Protein AF-A0AAN8F7R8-F1 (afdb_monomer)

Radius of gyration: 19.28 Å; Cα contacts (8 Å, |Δi|>4): 25; chains: 1; bounding box: 50×32×46 Å

pLDDT: mean 85.11, std 11.28, range [40.34, 96.38]

Foldseek 3Di:
DVVVVVVVVVVVVVVVVVVPDDPVCVVVVVVVCVVPPLVVVLVVLVVVLVVCVVVVHDPVVNVVSVVSNVVSVVVVVVVVVCCVVVVDDDDPVCVPVD

Organism: Trichostrongylus colubriformis (NCBI:txid6319)

InterPro domains:
  IPR036938 Phosphatidic acid phosphatase type 2/haloperoxidase superfamily [SSF48317] (21-95)

Mean predicted aligned error: 7.56 Å

Secondary structure (DSSP, 8-state):
-HHHHHHHHHHHHHHHHHT---GGGHHHHHHHHHHT-HHHHHHHHHHHHHHHHHTT--HHHHHHHHHHHHHHHHHHHHHHHHHHHH-PPPPTT-TT--

Sequence (98 aa):
MDGIKRCLSNLDKSVSQRLVVPPSQRNLLFWIEYIMNGYLWVIGSSLALVCSVSRRWDREIQHQLVILNIGLLLDLILSCSLKLIIQRPRPKYNINDQ

Nearest PDB structures (foldseek):
  8cwy-assembly1_B  TM=6.811E-01  e=5.157E+00  synthetic construct
  8cwy-assembly1_F  TM=6.804E-01  e=6.342E+00  synthetic construct

Structure (mmCIF, N/CA/C/O backbone):
data_AF-A0AAN8F7R8-F1
#
_entry.id   AF-A0AAN8F7R8-F1
#
loop_
_atom_site.group_PDB
_atom_site.id
_atom_site.type_symbol
_atom_site.label_atom_id
_atom_site.label_alt_id
_atom_site.label_comp_id
_atom_site.label_asym_id
_atom_site.label_entity_id
_atom_site.label_seq_id
_atom_site.pdbx_PDB_ins_code
_atom_site.Cartn_x
_atom_site.Cartn_y
_atom_site.Cartn_z
_atom_site.occupancy
_atom_site.B_iso_or_equiv
_atom_site.auth_seq_id
_atom_site.auth_comp_id
_atom_site.auth_asym_id
_atom_site.auth_atom_id
_atom_site.pdbx_PDB_model_num
ATOM 1 N N . MET A 1 1 ? -30.402 10.016 10.832 1.00 60.84 1 MET A N 1
ATOM 2 C CA . MET A 1 1 ? -29.033 9.615 10.424 1.00 60.84 1 MET A CA 1
ATOM 3 C C . MET A 1 1 ? -28.229 9.009 11.582 1.00 60.84 1 MET A C 1
ATOM 5 O O . MET A 1 1 ? -27.414 8.122 11.348 1.00 60.84 1 MET A O 1
ATOM 9 N N . ASP A 1 2 ? -28.501 9.396 12.833 1.00 71.19 2 ASP A N 1
ATOM 10 C CA . ASP A 1 2 ? -27.771 8.895 14.013 1.00 71.19 2 ASP A CA 1
ATOM 11 C C . ASP A 1 2 ? -28.060 7.434 14.380 1.00 71.19 2 ASP A C 1
ATOM 13 O O . ASP A 1 2 ? -27.174 6.737 14.874 1.00 71.19 2 ASP A O 1
ATOM 17 N N . GLY A 1 3 ? -29.261 6.930 14.072 1.00 81.62 3 GLY A N 1
ATOM 18 C CA . GLY A 1 3 ? -29.604 5.515 14.266 1.00 81.62 3 GLY A CA 1
ATOM 19 C C . GLY A 1 3 ? -28.735 4.567 13.429 1.00 81.62 3 GLY A C 1
ATOM 20 O O . GLY A 1 3 ? -28.247 3.563 13.941 1.00 81.62 3 GLY A O 1
ATOM 21 N N . ILE A 1 4 ? -28.457 4.930 12.171 1.00 82.94 4 ILE A N 1
ATOM 22 C CA . ILE A 1 4 ? -27.617 4.135 11.259 1.00 82.94 4 ILE A CA 1
ATOM 23 C C . ILE A 1 4 ? -26.157 4.154 11.725 1.00 82.94 4 ILE A C 1
ATOM 25 O O . ILE A 1 4 ? -25.530 3.101 11.816 1.00 82.94 4 ILE A O 1
ATOM 29 N N . LYS A 1 5 ? -25.628 5.328 12.104 1.00 80.69 5 LYS A N 1
ATOM 30 C CA . LYS A 1 5 ? -24.266 5.449 12.654 1.00 80.69 5 LYS A CA 1
ATOM 31 C C . LYS A 1 5 ? -24.079 4.605 13.919 1.00 80.69 5 LYS A C 1
ATOM 33 O O . LYS A 1 5 ? -23.055 3.940 14.059 1.00 80.69 5 LYS A O 1
ATOM 38 N N . ARG A 1 6 ? -25.067 4.590 14.824 1.00 82.19 6 ARG A N 1
ATOM 39 C CA . ARG A 1 6 ? -25.034 3.739 16.027 1.00 82.19 6 ARG A CA 1
ATOM 40 C C . ARG A 1 6 ? -25.082 2.254 15.688 1.00 82.19 6 ARG A C 1
ATOM 42 O O . ARG A 1 6 ? -24.311 1.494 16.264 1.00 82.19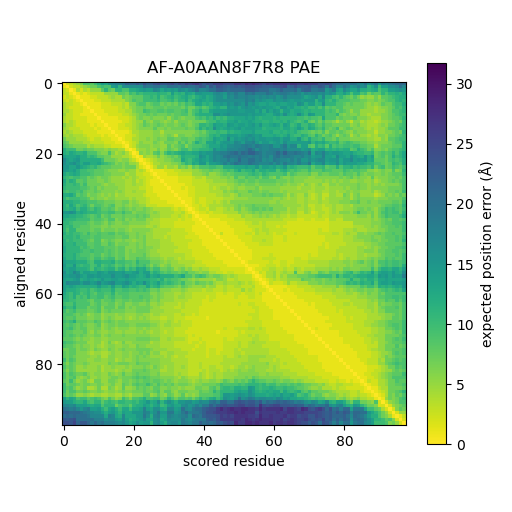 6 ARG A O 1
ATOM 49 N N . CYS A 1 7 ? -25.942 1.853 14.753 1.00 86.56 7 CYS A N 1
ATOM 50 C CA . CYS A 1 7 ? -26.027 0.465 14.303 1.00 86.56 7 CYS A CA 1
ATOM 51 C C . CYS A 1 7 ? -24.682 -0.021 13.737 1.00 86.56 7 CYS A C 1
ATOM 53 O O . CYS A 1 7 ? -24.154 -1.032 14.195 1.00 86.56 7 CYS A O 1
ATOM 55 N N . LEU A 1 8 ? -24.077 0.758 12.832 1.00 86.00 8 LEU A N 1
ATOM 56 C CA . LEU A 1 8 ? -22.776 0.444 12.234 1.00 86.00 8 LEU A CA 1
ATOM 57 C C . LEU A 1 8 ? -21.653 0.375 13.27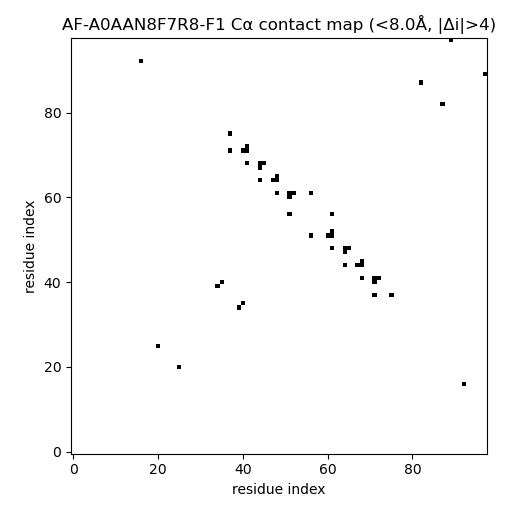5 1.00 86.00 8 LEU A C 1
ATOM 59 O O . LEU A 1 8 ? -20.849 -0.550 13.242 1.00 86.00 8 LEU A O 1
ATOM 63 N N . SER A 1 9 ? -21.620 1.309 14.228 1.00 84.44 9 SER A N 1
ATOM 64 C CA . SER A 1 9 ? -20.622 1.310 15.308 1.00 84.44 9 SER A CA 1
ATOM 65 C C . SER A 1 9 ? -20.734 0.074 16.209 1.00 84.44 9 SER A C 1
ATOM 67 O O . SER A 1 9 ? -19.730 -0.546 16.561 1.00 84.44 9 SER A O 1
ATOM 69 N N . ASN A 1 10 ? -21.961 -0.324 16.556 1.00 85.75 10 ASN A N 1
ATOM 70 C CA . ASN A 1 10 ? -22.196 -1.510 17.374 1.00 85.75 10 ASN A CA 1
ATOM 71 C C . ASN A 1 10 ? -21.812 -2.792 16.630 1.00 85.75 10 ASN A C 1
ATOM 73 O O . ASN A 1 10 ? -21.175 -3.665 17.216 1.00 85.75 10 ASN A O 1
ATOM 77 N N . LEU A 1 11 ? -22.154 -2.881 15.343 1.00 87.50 11 LEU A N 1
ATOM 78 C CA . LEU A 1 11 ? -21.799 -4.016 14.500 1.00 87.50 11 LEU A CA 1
ATOM 79 C C . LEU A 1 11 ? -20.276 -4.151 14.349 1.00 87.50 11 LEU A C 1
ATOM 81 O O . LEU A 1 11 ? -19.739 -5.230 14.590 1.00 87.50 11 LEU A O 1
ATOM 85 N N . ASP A 1 12 ? -19.578 -3.055 14.039 1.00 85.62 12 ASP A N 1
ATOM 86 C CA . ASP A 1 12 ? -18.113 -3.007 13.936 1.00 85.62 12 ASP A CA 1
ATOM 87 C C . ASP A 1 12 ? -17.434 -3.478 15.232 1.00 85.62 12 ASP A C 1
ATOM 89 O O . ASP A 1 12 ? -16.524 -4.312 15.205 1.00 85.62 12 ASP A O 1
ATOM 93 N N . LYS A 1 13 ? -17.938 -3.029 16.388 1.00 83.75 13 LYS A N 1
ATOM 94 C CA . LYS A 1 13 ? -17.450 -3.464 17.702 1.00 83.75 13 LYS A CA 1
ATOM 95 C C . LYS A 1 13 ? -17.686 -4.957 17.945 1.00 83.75 13 LYS A C 1
ATOM 97 O O . LYS A 1 13 ? -16.770 -5.643 18.394 1.00 83.75 13 LYS A O 1
ATOM 102 N N . SER A 1 14 ? -18.883 -5.469 17.655 1.00 85.81 14 SER A N 1
ATOM 103 C CA . SER A 1 14 ? -19.209 -6.888 17.849 1.00 85.81 14 SER A CA 1
ATOM 104 C C . SER A 1 14 ? -18.374 -7.804 16.958 1.00 85.81 14 SER A C 1
ATOM 106 O O . SER A 1 14 ? -17.900 -8.840 17.423 1.00 85.81 14 SER A O 1
ATOM 108 N N . VAL A 1 15 ? -18.167 -7.427 15.695 1.00 85.12 15 VAL A N 1
ATOM 109 C CA . VAL A 1 15 ? -17.330 -8.190 14.759 1.00 85.12 15 VAL A CA 1
ATOM 110 C C . VAL A 1 15 ? -15.878 -8.171 15.220 1.00 85.12 15 VAL A C 1
ATOM 112 O O . VAL A 1 15 ? -15.248 -9.221 15.326 1.00 85.12 15 VAL A O 1
ATOM 115 N N . SER A 1 16 ? -15.367 -6.998 15.584 1.00 81.38 16 SER A N 1
ATOM 116 C CA . SER A 1 16 ? -13.976 -6.864 15.999 1.00 81.38 16 SER A CA 1
ATOM 117 C C . SER A 1 16 ? -13.650 -7.623 17.285 1.00 81.38 16 SER A C 1
ATOM 119 O O . SER A 1 16 ? -12.572 -8.192 17.392 1.00 81.38 16 SER A O 1
ATOM 121 N N . GLN A 1 17 ? -14.575 -7.680 18.249 1.00 80.00 17 GLN A N 1
ATOM 122 C CA . GLN A 1 17 ? -14.402 -8.474 19.471 1.00 80.00 17 GLN A CA 1
ATOM 123 C C . GLN A 1 17 ? -14.328 -9.980 19.192 1.00 80.00 17 GLN A C 1
ATOM 125 O O . GLN A 1 17 ? -13.623 -10.696 19.895 1.00 80.00 17 GLN A O 1
ATOM 130 N N . ARG A 1 18 ? -15.031 -10.465 18.161 1.00 81.12 18 ARG A N 1
ATOM 131 C CA . ARG A 1 18 ? -14.977 -11.875 17.741 1.00 81.12 18 ARG A CA 1
ATOM 132 C C . ARG A 1 18 ? -13.704 -12.216 16.972 1.00 81.12 18 ARG A C 1
ATOM 134 O O . ARG A 1 18 ? -13.293 -13.368 16.982 1.00 81.12 18 ARG A O 1
ATOM 141 N N . LEU A 1 19 ? -13.095 -11.226 16.325 1.00 78.50 19 LEU A N 1
ATOM 142 C CA . LEU A 1 19 ? -11.841 -11.365 15.583 1.00 78.50 19 LEU A CA 1
ATOM 143 C C . LEU A 1 19 ? -10.594 -11.211 16.468 1.00 78.50 19 LEU A C 1
ATOM 145 O O . LEU A 1 19 ? -9.483 -11.238 15.947 1.00 78.50 19 LEU A O 1
ATOM 149 N N . VAL A 1 20 ? -10.745 -11.049 17.789 1.00 76.00 20 VAL A N 1
ATOM 150 C CA . VAL A 1 20 ? -9.598 -10.992 18.704 1.00 76.00 20 VAL A CA 1
ATOM 151 C C . VAL A 1 20 ? -8.908 -12.354 18.721 1.00 76.00 20 VAL A C 1
ATOM 153 O O . VAL A 1 20 ? -9.433 -13.340 19.236 1.00 76.00 20 VAL A O 1
ATOM 156 N N . VAL A 1 21 ? -7.715 -12.391 18.134 1.00 70.88 21 VAL A N 1
ATOM 157 C CA . VAL A 1 21 ? -6.912 -13.602 17.975 1.00 70.88 21 VAL A CA 1
ATOM 158 C C . VAL A 1 21 ? -6.239 -13.980 19.308 1.00 70.88 21 VAL A C 1
ATOM 160 O O . VAL A 1 21 ? -5.754 -13.096 20.029 1.00 70.88 21 VAL A O 1
ATOM 163 N N . PRO A 1 22 ? -6.176 -15.281 19.659 1.00 73.44 22 PRO A N 1
ATOM 164 C CA . PRO A 1 22 ? -5.472 -15.749 20.849 1.00 73.44 22 PRO A CA 1
ATOM 165 C C . PRO A 1 22 ? -3.971 -15.396 20.826 1.00 73.44 22 PRO A C 1
ATOM 167 O O . PRO A 1 22 ? -3.356 -15.309 19.760 1.00 73.44 22 PRO A O 1
ATOM 170 N N . PRO A 1 23 ? -3.335 -15.235 22.003 1.00 71.06 23 PRO A N 1
ATOM 171 C CA . PRO A 1 23 ? -1.957 -14.749 22.116 1.00 71.06 23 PRO A CA 1
ATOM 172 C C . PRO A 1 23 ? -0.917 -15.624 21.398 1.00 71.06 23 PRO A C 1
ATOM 174 O O . PRO A 1 23 ? 0.114 -15.110 20.975 1.00 71.06 23 PRO A O 1
ATOM 177 N N . SER A 1 24 ? -1.195 -16.915 21.194 1.00 74.19 24 SER A N 1
ATOM 178 C CA . SER A 1 24 ? -0.312 -17.859 20.496 1.00 74.19 24 SER A CA 1
ATOM 179 C C . SER A 1 24 ? -0.119 -17.565 19.004 1.00 74.19 24 SER A C 1
ATOM 181 O O . SER A 1 24 ? 0.904 -17.945 18.442 1.00 74.19 24 SER A O 1
ATOM 183 N N . GLN A 1 25 ? -1.063 -16.876 18.355 1.00 78.19 25 GLN A N 1
ATOM 184 C CA . GLN A 1 25 ? -1.006 -16.560 16.919 1.00 78.19 25 GLN A CA 1
ATOM 185 C C . GLN A 1 25 ? -0.597 -15.104 16.640 1.00 78.19 25 GLN A C 1
ATOM 187 O O . GLN A 1 25 ? -0.449 -14.715 15.482 1.00 78.19 25 GLN A O 1
ATOM 192 N N . ARG A 1 26 ? -0.355 -14.300 17.684 1.00 76.81 26 ARG A N 1
ATOM 193 C CA . ARG A 1 26 ? 0.003 -12.877 17.546 1.00 76.81 26 ARG A CA 1
ATOM 194 C C . ARG A 1 26 ? 1.299 -12.653 16.783 1.00 76.81 26 ARG A C 1
ATOM 196 O O . ARG A 1 26 ? 1.361 -11.756 15.956 1.00 76.81 26 ARG A O 1
ATOM 203 N N . ASN A 1 27 ? 2.310 -13.489 17.016 1.00 82.31 27 ASN A N 1
ATOM 204 C CA . ASN A 1 27 ? 3.591 -13.359 16.321 1.00 82.31 27 ASN A CA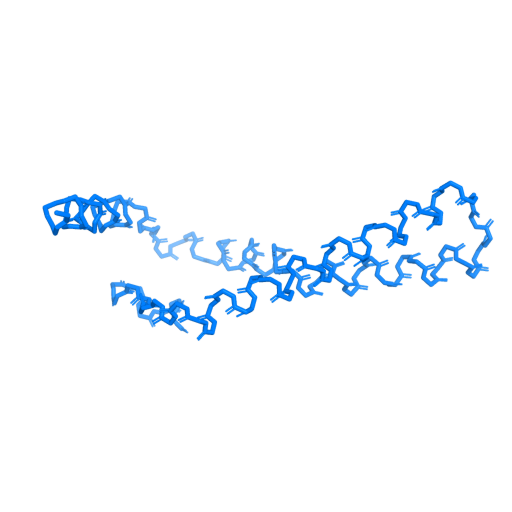 1
ATOM 205 C C . ASN A 1 27 ? 3.421 -13.529 14.802 1.00 82.31 27 ASN A C 1
ATOM 207 O O . ASN A 1 27 ? 3.982 -12.775 14.018 1.00 82.31 27 ASN A O 1
ATOM 211 N N . LEU A 1 28 ? 2.585 -14.483 14.383 1.00 84.38 28 LEU A N 1
ATOM 212 C CA . LEU A 1 28 ? 2.260 -14.690 12.973 1.00 84.38 28 LEU A CA 1
ATOM 213 C C . LEU A 1 28 ? 1.492 -13.494 12.396 1.00 84.38 28 LEU A C 1
ATOM 215 O O . LEU A 1 28 ? 1.806 -13.050 11.296 1.00 84.38 28 LEU A O 1
ATOM 219 N N . LEU A 1 29 ? 0.536 -12.940 13.149 1.00 83.50 29 LEU A N 1
ATOM 220 C CA . LEU A 1 29 ? -0.209 -11.752 12.728 1.00 83.50 29 LEU A CA 1
ATOM 221 C C . LEU A 1 29 ? 0.710 -10.537 12.541 1.00 83.50 29 LEU A C 1
ATOM 223 O O . LEU A 1 29 ? 0.588 -9.837 11.543 1.00 83.50 29 LEU A O 1
ATOM 227 N N . PHE A 1 30 ? 1.666 -10.344 13.451 1.00 84.06 30 PHE A N 1
ATOM 228 C CA . PHE A 1 30 ? 2.651 -9.267 13.378 1.00 84.06 30 PHE A CA 1
ATOM 229 C C . PHE A 1 30 ? 3.538 -9.388 12.135 1.00 84.06 30 PHE A C 1
ATOM 231 O O . PHE A 1 30 ? 3.769 -8.407 11.433 1.00 84.06 30 PHE A O 1
ATOM 238 N N . TRP A 1 31 ? 3.995 -10.601 11.808 1.00 85.31 31 TRP A N 1
ATOM 239 C CA . TRP A 1 31 ? 4.744 -10.843 10.573 1.00 85.31 31 TRP A CA 1
ATOM 240 C C . TRP A 1 31 ? 3.911 -10.569 9.324 1.00 85.31 31 TRP A C 1
ATOM 242 O O . TRP A 1 31 ? 4.411 -9.957 8.383 1.00 85.31 31 TRP A O 1
ATOM 252 N N . ILE A 1 32 ? 2.642 -10.984 9.314 1.00 86.62 32 ILE A N 1
ATOM 253 C CA . ILE A 1 32 ? 1.734 -10.685 8.203 1.00 86.62 32 ILE A CA 1
ATOM 254 C C . ILE A 1 32 ? 1.546 -9.174 8.068 1.00 86.62 32 ILE A C 1
ATOM 256 O O . ILE A 1 32 ? 1.677 -8.652 6.965 1.00 86.62 32 ILE A O 1
ATOM 260 N N . GLU A 1 33 ? 1.293 -8.464 9.166 1.00 86.69 33 GLU A N 1
ATOM 261 C CA . GLU A 1 33 ? 1.150 -7.008 9.163 1.00 86.69 33 GLU A CA 1
ATOM 262 C C . GLU A 1 33 ? 2.418 -6.320 8.647 1.00 86.69 33 GLU A C 1
ATOM 264 O O . GLU A 1 33 ? 2.340 -5.424 7.807 1.00 86.69 33 GLU A O 1
ATOM 269 N N . TYR A 1 34 ? 3.589 -6.789 9.076 1.00 85.25 34 TYR A N 1
ATOM 270 C CA . TYR A 1 34 ? 4.867 -6.264 8.616 1.00 85.25 34 TYR A CA 1
ATOM 271 C C . TYR A 1 34 ? 5.079 -6.473 7.109 1.00 85.25 34 TYR A C 1
ATOM 273 O O . TYR A 1 34 ? 5.475 -5.541 6.411 1.00 85.25 34 TYR A O 1
ATOM 281 N N . ILE A 1 35 ? 4.780 -7.665 6.582 1.00 86.25 35 ILE A N 1
ATOM 282 C CA . ILE A 1 35 ? 4.920 -7.970 5.148 1.00 86.25 35 ILE A CA 1
ATOM 283 C C . ILE A 1 35 ? 3.885 -7.199 4.321 1.00 86.25 35 I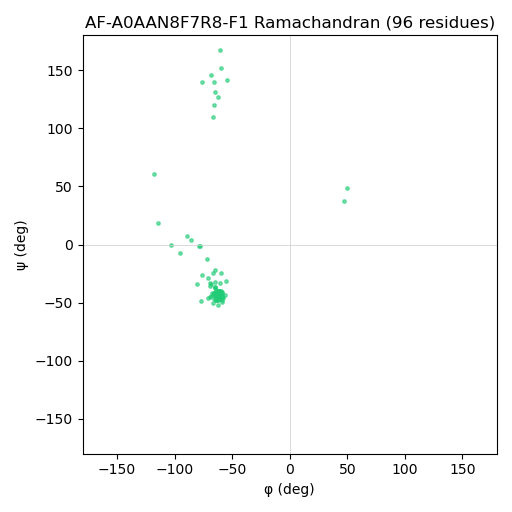LE A C 1
ATOM 285 O O . ILE A 1 35 ? 4.179 -6.758 3.213 1.00 86.25 35 ILE A O 1
ATOM 289 N N . MET A 1 36 ? 2.675 -7.013 4.846 1.00 86.62 36 MET A N 1
ATOM 290 C CA . MET A 1 36 ? 1.614 -6.244 4.189 1.00 86.62 36 MET A CA 1
ATOM 291 C C . MET A 1 36 ? 1.796 -4.731 4.333 1.00 86.62 36 MET A C 1
ATOM 293 O O . MET A 1 36 ? 0.999 -3.962 3.795 1.00 86.62 36 MET A O 1
ATOM 297 N N . ASN A 1 37 ? 2.836 -4.277 5.031 1.00 86.56 37 ASN A N 1
ATOM 298 C CA . ASN A 1 37 ? 3.080 -2.861 5.207 1.00 86.56 37 ASN A CA 1
ATOM 299 C C . ASN A 1 37 ? 3.412 -2.200 3.861 1.00 86.56 37 ASN A C 1
ATOM 301 O O . ASN A 1 37 ? 4.409 -2.534 3.218 1.00 86.56 37 ASN A O 1
ATOM 305 N N . GLY A 1 38 ? 2.602 -1.219 3.455 1.00 83.50 38 GLY A N 1
ATOM 306 C CA . GLY A 1 38 ? 2.737 -0.533 2.167 1.00 83.50 38 GLY A CA 1
ATOM 307 C C . GLY A 1 38 ? 4.126 0.073 1.931 1.00 83.50 38 GLY A C 1
ATOM 308 O O . GLY A 1 38 ? 4.610 0.065 0.801 1.00 83.50 38 GLY A O 1
ATOM 309 N N . TYR A 1 39 ? 4.823 0.509 2.988 1.00 86.44 39 TYR A N 1
ATOM 310 C CA . TYR A 1 39 ? 6.200 1.009 2.874 1.00 86.44 39 TYR A CA 1
ATOM 311 C C . TYR A 1 39 ? 7.170 -0.044 2.323 1.00 86.44 39 TYR A C 1
ATOM 313 O O . TYR A 1 39 ? 8.023 0.285 1.500 1.00 86.44 39 TYR A O 1
ATOM 321 N N . LEU A 1 40 ? 7.029 -1.308 2.738 1.00 90.50 40 LEU A N 1
ATOM 322 C CA . LEU A 1 40 ? 7.886 -2.397 2.270 1.00 90.50 40 LEU A CA 1
ATOM 323 C C . LEU A 1 40 ? 7.699 -2.627 0.766 1.00 90.50 40 LEU A C 1
ATOM 325 O O . LEU A 1 40 ? 8.676 -2.781 0.034 1.00 90.50 40 LEU A O 1
ATOM 329 N N . TRP A 1 41 ? 6.449 -2.580 0.304 1.00 91.44 41 TRP A N 1
ATOM 330 C CA . TRP A 1 41 ? 6.106 -2.740 -1.106 1.00 91.44 41 TRP A CA 1
ATOM 331 C C . TRP A 1 41 ? 6.635 -1.595 -1.963 1.00 91.44 41 TRP A C 1
ATOM 333 O O . TRP A 1 41 ? 7.215 -1.869 -3.007 1.00 91.44 41 TRP A O 1
ATOM 343 N N . VAL A 1 42 ? 6.533 -0.345 -1.497 1.00 93.19 42 VAL A N 1
ATOM 344 C CA . VAL A 1 42 ? 7.099 0.826 -2.194 1.00 93.19 42 VAL A CA 1
ATOM 345 C C . VAL A 1 42 ? 8.622 0.726 -2.307 1.00 93.19 42 VAL A C 1
ATOM 347 O O . VAL A 1 42 ? 9.183 0.986 -3.373 1.00 93.19 42 VAL A O 1
ATOM 350 N N . ILE A 1 43 ? 9.312 0.327 -1.232 1.00 93.00 43 ILE A N 1
ATOM 351 C CA . ILE A 1 43 ? 10.772 0.146 -1.245 1.00 93.00 43 ILE A CA 1
ATOM 352 C C . ILE A 1 43 ? 11.158 -0.976 -2.217 1.00 93.00 43 ILE A C 1
ATOM 354 O O . ILE A 1 43 ? 12.039 -0.790 -3.059 1.00 93.00 43 ILE A O 1
ATOM 358 N N . GLY A 1 44 ? 10.476 -2.122 -2.140 1.00 93.81 44 GLY A N 1
ATOM 359 C CA . GLY A 1 44 ? 10.723 -3.268 -3.012 1.00 93.81 44 GLY A CA 1
ATOM 360 C C . GLY A 1 44 ? 10.474 -2.957 -4.490 1.00 93.81 44 GLY A C 1
ATOM 361 O O . GLY A 1 44 ? 11.324 -3.257 -5.329 1.00 93.81 44 GLY A O 1
ATOM 362 N N . SER A 1 45 ? 9.356 -2.304 -4.820 1.00 93.75 45 SER A N 1
ATOM 363 C CA . SER A 1 45 ? 9.015 -1.927 -6.197 1.00 93.75 45 SER A CA 1
ATOM 364 C C . SER A 1 45 ? 9.945 -0.852 -6.755 1.00 93.75 45 SER A C 1
ATOM 366 O O . SER A 1 45 ? 10.266 -0.877 -7.945 1.00 93.75 45 SER A O 1
ATOM 368 N N . SER A 1 46 ? 10.416 0.070 -5.913 1.00 93.50 46 SER A N 1
ATOM 369 C CA . SER A 1 46 ? 11.392 1.090 -6.305 1.00 93.50 46 SER A CA 1
ATOM 370 C C . SER A 1 46 ? 12.750 0.460 -6.605 1.00 93.50 46 SER A C 1
ATOM 372 O O . SER A 1 46 ? 13.360 0.759 -7.631 1.00 93.50 46 SER A O 1
ATOM 374 N N . LEU A 1 47 ? 13.209 -0.469 -5.758 1.00 94.94 47 LEU A N 1
ATOM 375 C CA . LEU A 1 47 ? 14.453 -1.202 -5.991 1.00 94.94 47 LEU A CA 1
ATOM 376 C C . LEU A 1 47 ? 14.362 -2.058 -7.262 1.00 94.94 47 LEU A C 1
ATOM 378 O O . LEU A 1 47 ? 15.277 -2.033 -8.085 1.00 94.94 47 LEU A O 1
ATOM 382 N N . ALA A 1 48 ? 13.241 -2.757 -7.465 1.00 93.31 48 ALA A N 1
ATOM 383 C CA . ALA A 1 48 ? 12.981 -3.525 -8.680 1.00 93.31 48 ALA A CA 1
ATOM 384 C C . ALA A 1 48 ? 13.019 -2.642 -9.936 1.00 93.31 48 ALA A C 1
ATOM 386 O O . ALA A 1 48 ? 13.618 -3.034 -10.938 1.00 93.31 48 ALA A O 1
ATOM 387 N N . LEU A 1 49 ? 12.461 -1.429 -9.875 1.00 93.38 49 LEU A N 1
ATOM 388 C CA . LEU A 1 49 ? 12.528 -0.467 -10.972 1.00 93.38 49 LEU A CA 1
ATOM 389 C C . LEU A 1 49 ? 13.979 -0.058 -11.271 1.00 93.38 49 LEU A C 1
ATOM 391 O O . LEU A 1 49 ? 14.406 -0.145 -12.422 1.00 93.38 49 LEU A O 1
ATOM 395 N N . VAL A 1 50 ? 14.772 0.292 -10.253 1.00 93.88 50 VAL A N 1
ATOM 396 C CA . VAL A 1 50 ? 16.200 0.629 -10.422 1.00 93.88 50 VAL A CA 1
ATOM 397 C C . VAL A 1 50 ? 16.978 -0.543 -11.032 1.00 93.88 50 VAL A C 1
ATOM 399 O O . VAL A 1 50 ? 17.737 -0.361 -11.989 1.00 93.88 50 VAL A O 1
ATOM 402 N N . CYS A 1 51 ? 16.755 -1.763 -10.540 1.00 93.12 51 CYS A N 1
ATOM 403 C CA . CYS A 1 51 ? 17.365 -2.970 -11.091 1.00 93.12 51 CYS A CA 1
ATOM 404 C C . CYS A 1 51 ? 16.943 -3.225 -12.544 1.00 93.12 51 CYS A C 1
ATOM 406 O O . CYS A 1 51 ? 17.785 -3.609 -13.358 1.00 93.12 51 CYS A O 1
ATOM 408 N N . SER A 1 52 ? 15.673 -2.989 -12.884 1.00 93.19 52 SER A N 1
ATOM 409 C CA . SER A 1 52 ? 15.140 -3.197 -14.234 1.00 93.19 52 SER A CA 1
ATOM 410 C C . SER A 1 52 ? 15.772 -2.255 -15.263 1.00 93.19 52 SER A C 1
ATOM 412 O O . SER A 1 52 ? 16.073 -2.676 -16.383 1.00 93.19 52 SER A O 1
ATOM 414 N N . VAL A 1 53 ? 16.048 -1.005 -14.872 1.00 91.25 53 VAL A N 1
ATOM 415 C CA . VAL A 1 53 ?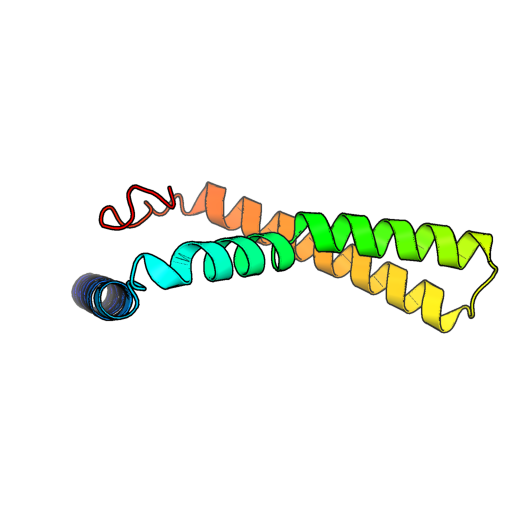 16.752 -0.021 -15.705 1.00 91.25 53 VAL A CA 1
ATOM 416 C C . VAL A 1 53 ? 18.227 -0.398 -15.833 1.00 91.25 53 VAL A C 1
ATOM 418 O O . VAL A 1 53 ? 18.759 -0.447 -16.941 1.00 91.25 53 VAL A O 1
ATOM 421 N N . SER A 1 54 ? 18.874 -0.745 -14.715 1.00 92.31 54 SER A N 1
ATOM 422 C CA . SER A 1 54 ? 20.286 -1.145 -14.673 1.00 92.31 54 SER A CA 1
ATOM 423 C C . SER A 1 54 ? 20.578 -2.366 -15.556 1.00 92.31 54 SER A C 1
ATOM 425 O O . SER A 1 54 ? 21.536 -2.368 -16.328 1.00 92.31 54 SER A O 1
ATOM 427 N N . ARG A 1 55 ? 19.716 -3.390 -15.503 1.00 91.31 55 ARG A N 1
ATOM 428 C CA . ARG A 1 55 ? 19.857 -4.632 -16.281 1.00 91.31 55 ARG A CA 1
ATOM 429 C C . ARG A 1 55 ? 19.191 -4.596 -17.658 1.00 91.31 55 ARG A C 1
ATOM 431 O O . ARG A 1 55 ? 19.161 -5.631 -18.316 1.00 91.31 55 ARG A O 1
ATOM 438 N N . ARG A 1 56 ? 18.679 -3.440 -18.100 1.00 91.25 56 ARG A N 1
ATOM 439 C CA . ARG A 1 56 ? 18.007 -3.261 -19.403 1.00 91.25 56 ARG A CA 1
ATOM 440 C C . ARG A 1 56 ? 16.921 -4.312 -19.660 1.00 91.25 56 ARG A C 1
ATOM 442 O O . ARG A 1 56 ? 16.899 -4.953 -20.707 1.00 91.25 56 ARG A O 1
ATOM 449 N N . TRP A 1 57 ? 16.051 -4.508 -18.672 1.00 90.88 57 TRP A N 1
ATOM 450 C CA . TRP A 1 57 ? 14.869 -5.354 -18.822 1.00 90.88 57 TRP A CA 1
ATOM 451 C C . TRP A 1 57 ? 13.946 -4.831 -19.926 1.00 90.88 57 TRP A C 1
ATOM 453 O O . TRP A 1 57 ? 14.102 -3.704 -20.399 1.00 90.88 57 TRP A O 1
ATOM 463 N N . ASP A 1 58 ? 12.987 -5.663 -20.327 1.00 93.38 58 ASP A N 1
ATOM 464 C CA . ASP A 1 58 ? 12.017 -5.302 -21.355 1.00 93.38 58 ASP A CA 1
ATOM 465 C C . ASP A 1 58 ? 11.284 -3.993 -21.008 1.00 93.38 58 ASP A C 1
ATOM 467 O O . ASP A 1 58 ? 10.968 -3.724 -19.842 1.00 93.38 58 ASP A O 1
ATOM 471 N N . ARG A 1 59 ? 11.026 -3.170 -22.030 1.00 92.06 59 ARG A N 1
ATOM 472 C CA . ARG A 1 59 ? 10.373 -1.864 -21.865 1.00 92.06 59 ARG A CA 1
ATOM 473 C C . ARG A 1 59 ? 8.973 -1.995 -21.276 1.00 92.06 59 ARG A C 1
ATOM 475 O O . ARG A 1 59 ? 8.574 -1.123 -20.509 1.00 92.06 59 ARG A O 1
ATOM 482 N N . GLU A 1 60 ? 8.262 -3.073 -21.590 1.00 93.69 60 GLU A N 1
ATOM 483 C CA . GLU A 1 60 ? 6.940 -3.348 -21.033 1.00 93.69 60 GLU A CA 1
ATOM 484 C C . GLU A 1 60 ? 7.025 -3.567 -19.519 1.00 93.69 60 GLU A C 1
ATOM 486 O O . GLU A 1 60 ? 6.281 -2.955 -18.754 1.00 93.69 60 GLU A O 1
ATOM 491 N N . ILE A 1 61 ? 8.006 -4.350 -19.058 1.00 91.44 61 ILE A N 1
ATOM 492 C CA . ILE A 1 61 ? 8.214 -4.612 -17.626 1.00 91.44 61 ILE A CA 1
ATOM 493 C C . ILE A 1 61 ? 8.593 -3.321 -16.890 1.00 91.44 61 ILE A C 1
ATOM 495 O O . ILE A 1 61 ? 8.086 -3.054 -15.800 1.00 91.44 61 ILE A O 1
ATOM 499 N N . GLN A 1 62 ? 9.457 -2.492 -17.481 1.00 92.62 62 GLN A N 1
ATOM 500 C CA . GLN A 1 62 ? 9.818 -1.195 -16.901 1.00 92.62 62 GLN A CA 1
ATOM 501 C C . GLN A 1 62 ? 8.600 -0.271 -16.783 1.00 92.62 62 GLN A C 1
ATOM 503 O O . GLN A 1 62 ? 8.392 0.340 -15.736 1.00 92.62 62 GLN A O 1
ATOM 508 N N . HIS A 1 63 ? 7.771 -0.195 -17.826 1.00 93.75 63 HIS A N 1
ATOM 509 C CA . HIS A 1 63 ? 6.560 0.621 -17.826 1.00 93.75 63 HIS A CA 1
ATOM 510 C C . HIS A 1 63 ? 5.558 0.154 -16.759 1.00 93.75 63 HIS A C 1
ATOM 512 O O . HIS A 1 63 ? 5.054 0.967 -15.981 1.00 93.75 63 HIS A O 1
ATOM 518 N N . GLN A 1 64 ? 5.338 -1.157 -16.645 1.00 94.69 64 GLN A N 1
ATOM 519 C CA . GLN A 1 64 ? 4.492 -1.735 -15.599 1.00 94.69 64 GLN A CA 1
ATOM 520 C C . GLN A 1 64 ? 5.027 -1.442 -14.191 1.00 94.69 64 GLN A C 1
ATOM 522 O O . GLN A 1 64 ? 4.248 -1.093 -13.304 1.00 94.69 64 GLN A O 1
ATOM 527 N N . LEU A 1 65 ? 6.347 -1.506 -13.978 1.00 93.94 65 LEU A N 1
ATOM 528 C CA . LEU A 1 65 ? 6.966 -1.144 -12.699 1.00 93.94 65 LEU A CA 1
ATOM 529 C C . LEU A 1 65 ? 6.799 0.345 -12.367 1.00 93.94 65 LEU A C 1
ATOM 531 O O . LEU A 1 65 ? 6.599 0.686 -11.201 1.00 93.94 65 LEU A O 1
ATOM 535 N N . VAL A 1 66 ? 6.852 1.241 -13.357 1.00 94.50 66 VAL A N 1
ATOM 536 C CA . VAL A 1 66 ? 6.569 2.671 -13.147 1.00 94.50 66 VAL A CA 1
ATOM 537 C C . VAL A 1 66 ? 5.115 2.873 -12.725 1.00 94.50 66 VAL A C 1
ATOM 539 O O . VAL A 1 66 ? 4.866 3.541 -11.721 1.00 94.50 66 VAL A O 1
ATOM 542 N N . ILE A 1 67 ? 4.162 2.252 -13.428 1.00 96.38 67 ILE A N 1
ATOM 543 C CA . ILE A 1 67 ? 2.736 2.316 -13.074 1.00 96.38 67 ILE A CA 1
ATOM 544 C C . ILE A 1 67 ? 2.503 1.773 -11.661 1.00 96.38 67 ILE A C 1
ATOM 546 O O . ILE A 1 67 ? 1.802 2.407 -10.873 1.00 96.38 67 ILE A O 1
ATOM 550 N N . LEU A 1 68 ? 3.119 0.639 -11.317 1.00 95.25 68 LEU A N 1
ATOM 551 C CA . LEU A 1 68 ? 3.019 0.040 -9.987 1.00 95.25 68 LEU A CA 1
ATOM 552 C C . LEU A 1 68 ? 3.509 1.005 -8.901 1.00 95.25 68 LEU A C 1
ATOM 554 O O . LEU A 1 68 ? 2.815 1.213 -7.909 1.00 95.25 68 LEU A O 1
ATOM 558 N N . ASN A 1 69 ? 4.674 1.628 -9.095 1.00 94.81 69 ASN A N 1
ATOM 559 C CA . ASN A 1 69 ? 5.213 2.595 -8.138 1.00 94.81 69 ASN A CA 1
ATOM 560 C C . ASN A 1 69 ? 4.298 3.820 -7.984 1.00 94.81 69 ASN A C 1
ATOM 562 O O . ASN A 1 69 ? 4.044 4.250 -6.861 1.00 94.81 69 ASN A O 1
ATOM 566 N N . ILE A 1 70 ? 3.758 4.353 -9.085 1.00 95.38 70 ILE A N 1
ATOM 567 C CA . ILE A 1 70 ? 2.798 5.467 -9.041 1.00 95.38 70 ILE A CA 1
ATOM 568 C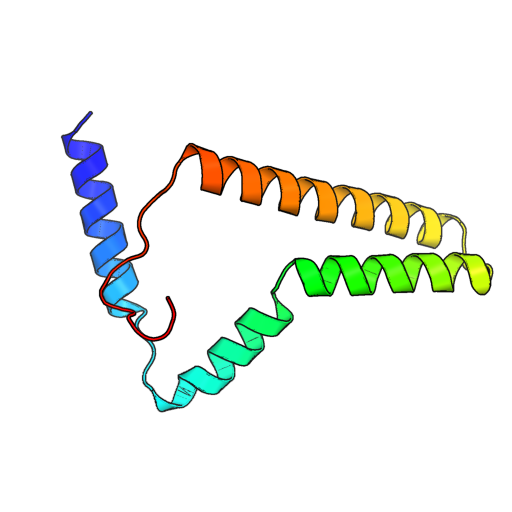 C . ILE A 1 70 ? 1.541 5.066 -8.259 1.00 95.38 70 ILE A C 1
ATOM 570 O O . ILE A 1 70 ? 1.101 5.815 -7.388 1.00 95.38 70 ILE A O 1
ATOM 574 N N . GLY A 1 71 ? 0.986 3.884 -8.536 1.00 95.19 71 GLY A N 1
ATOM 575 C CA . GLY A 1 71 ? -0.202 3.371 -7.856 1.00 95.19 71 GLY A CA 1
ATOM 576 C C . GLY A 1 71 ? 0.008 3.191 -6.352 1.00 95.19 71 GLY A C 1
ATOM 577 O O . GLY A 1 71 ? -0.808 3.664 -5.564 1.00 95.19 71 GLY A O 1
ATOM 578 N N . LEU A 1 72 ? 1.125 2.579 -5.947 1.00 94.94 72 LEU A N 1
ATOM 579 C CA . LEU A 1 72 ? 1.462 2.376 -4.533 1.00 94.94 72 LEU A CA 1
ATOM 580 C C . LEU A 1 72 ? 1.686 3.701 -3.789 1.00 94.94 72 LEU A C 1
ATOM 582 O O . LEU A 1 72 ? 1.250 3.851 -2.648 1.00 94.94 72 LEU A O 1
ATOM 586 N N . LEU A 1 73 ? 2.331 4.683 -4.427 1.00 94.88 73 LEU A N 1
ATOM 587 C CA . LEU A 1 73 ? 2.512 6.012 -3.837 1.00 94.88 73 LEU A CA 1
ATOM 588 C C . LEU A 1 73 ? 1.176 6.743 -3.674 1.00 94.88 73 LEU A C 1
ATOM 590 O O . LEU A 1 73 ? 0.929 7.333 -2.623 1.00 94.88 73 LEU A O 1
ATOM 594 N N . LEU A 1 74 ? 0.305 6.686 -4.686 1.00 95.56 74 LEU A N 1
ATOM 595 C CA . LEU A 1 74 ? -1.039 7.260 -4.612 1.00 95.56 74 LEU A CA 1
ATOM 596 C C . LEU A 1 74 ? -1.864 6.623 -3.491 1.00 95.56 74 LEU A C 1
ATOM 598 O O . LEU A 1 74 ? -2.477 7.352 -2.713 1.00 95.56 74 LEU A O 1
ATOM 602 N N . ASP A 1 75 ? -1.844 5.295 -3.373 1.00 93.81 75 ASP A N 1
ATOM 603 C CA . ASP A 1 75 ? -2.541 4.577 -2.302 1.00 93.81 75 ASP A CA 1
ATOM 604 C C . ASP A 1 75 ? -2.061 5.020 -0.912 1.00 93.81 75 ASP A C 1
ATOM 606 O O . ASP A 1 75 ? -2.872 5.343 -0.039 1.00 93.81 75 ASP A O 1
ATOM 610 N N . LEU A 1 76 ? -0.742 5.137 -0.723 1.00 91.81 76 LEU A N 1
ATOM 611 C CA . LEU A 1 76 ? -0.157 5.570 0.543 1.00 91.81 76 LEU A CA 1
ATOM 612 C C . LEU A 1 76 ? -0.534 7.019 0.886 1.00 91.81 76 LEU A C 1
ATOM 614 O O . LEU A 1 76 ? -0.892 7.305 2.032 1.00 91.81 76 LEU A O 1
ATOM 618 N N . ILE A 1 77 ? -0.488 7.925 -0.096 1.00 93.38 77 ILE A N 1
ATOM 619 C CA . ILE A 1 77 ? -0.872 9.332 0.075 1.00 93.38 77 ILE A CA 1
ATOM 620 C C . ILE A 1 77 ? -2.349 9.427 0.455 1.00 93.38 77 ILE A C 1
ATOM 622 O O . ILE A 1 77 ? -2.673 10.038 1.472 1.00 93.38 77 ILE A O 1
ATOM 626 N N . LEU A 1 78 ? -3.239 8.787 -0.306 1.00 94.50 78 LEU A N 1
ATOM 627 C CA . LEU A 1 78 ? -4.680 8.828 -0.057 1.00 94.50 78 LEU A CA 1
ATOM 628 C C . LEU A 1 78 ? -5.033 8.210 1.297 1.00 94.50 78 LEU A C 1
ATOM 630 O O . LEU A 1 78 ? -5.764 8.817 2.080 1.00 94.50 78 LEU A O 1
ATOM 634 N N . SER A 1 79 ? -4.467 7.046 1.616 1.00 91.69 79 SER A N 1
ATOM 635 C CA . SER A 1 79 ? -4.653 6.393 2.912 1.00 91.69 79 SER A CA 1
ATOM 636 C C . SER A 1 79 ? -4.166 7.265 4.071 1.00 91.69 79 SER A C 1
ATOM 638 O O . SER A 1 79 ? -4.823 7.332 5.113 1.00 91.69 79 SER A O 1
ATOM 640 N N . CYS A 1 80 ? -3.039 7.962 3.906 1.00 89.62 80 CYS A N 1
ATOM 641 C CA . CYS A 1 80 ? -2.520 8.899 4.899 1.00 89.62 80 CYS A CA 1
ATOM 642 C C . CYS A 1 80 ? -3.445 10.113 5.063 1.00 89.62 80 CYS A C 1
ATOM 644 O O . CYS A 1 80 ? -3.877 10.414 6.178 1.00 89.62 80 CYS A O 1
ATOM 646 N N . SER A 1 81 ? -3.829 10.763 3.961 1.00 94.19 81 SER A N 1
ATOM 647 C CA . SER A 1 81 ? -4.738 11.911 3.970 1.00 94.19 81 SER A CA 1
ATOM 648 C C . SER A 1 81 ? -6.081 11.565 4.610 1.00 94.19 81 SER A C 1
ATOM 650 O O . SER A 1 81 ? -6.548 12.292 5.483 1.00 94.19 81 SER A O 1
ATOM 652 N N . LEU A 1 82 ? -6.678 10.424 4.257 1.00 93.62 82 LEU A N 1
ATOM 653 C CA . LEU A 1 82 ? -7.936 9.968 4.851 1.00 93.62 82 LEU A CA 1
ATOM 654 C C . LEU A 1 82 ? -7.808 9.736 6.359 1.00 93.62 82 LEU A C 1
ATOM 656 O O . LEU A 1 82 ? -8.695 10.132 7.116 1.00 93.62 82 LEU A O 1
ATOM 660 N N . LYS A 1 83 ? -6.699 9.144 6.820 1.00 89.62 83 LYS A N 1
A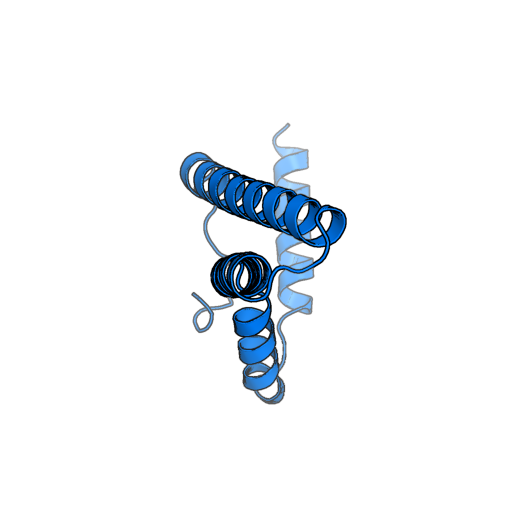TOM 661 C CA . LYS A 1 83 ? -6.440 8.963 8.256 1.00 89.62 83 LYS A CA 1
ATOM 662 C C . LYS A 1 83 ? -6.308 10.302 8.986 1.00 89.62 83 LYS A C 1
ATOM 664 O O . LYS A 1 83 ? -6.870 10.440 10.072 1.00 89.62 83 LYS A O 1
ATOM 669 N N . LEU A 1 84 ? -5.631 11.283 8.387 1.00 91.38 84 LEU A N 1
ATOM 670 C CA . LEU A 1 84 ? -5.465 12.626 8.955 1.00 91.38 84 LEU A CA 1
ATOM 671 C C . LEU A 1 84 ? -6.767 13.437 8.982 1.00 91.38 84 LEU A C 1
ATOM 673 O O . LEU A 1 84 ? -6.968 14.219 9.909 1.00 91.38 84 LEU A O 1
ATOM 677 N N . ILE A 1 85 ? -7.645 13.242 7.995 1.00 93.69 85 ILE A N 1
ATOM 678 C CA . ILE A 1 85 ? -8.942 13.927 7.904 1.00 93.69 85 ILE A CA 1
ATOM 679 C C . ILE A 1 85 ? -9.954 13.318 8.879 1.00 93.69 85 ILE A C 1
ATOM 681 O O . ILE A 1 85 ? -10.632 14.043 9.600 1.00 93.69 85 ILE A O 1
ATOM 685 N N . ILE A 1 86 ? -10.081 11.988 8.899 1.00 91.50 86 IL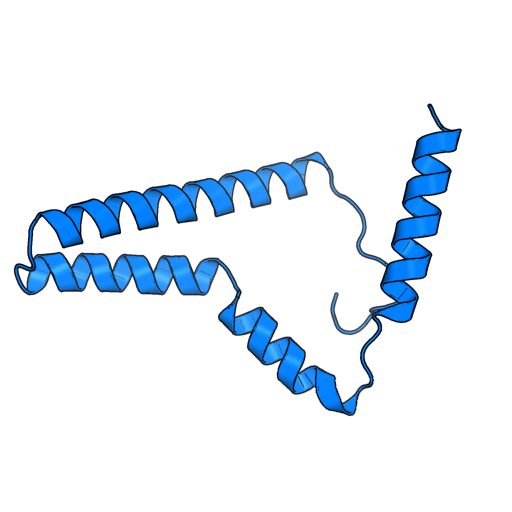E A N 1
ATOM 686 C CA . ILE A 1 86 ? -11.135 11.306 9.665 1.00 91.50 86 ILE A CA 1
ATOM 687 C C . ILE A 1 86 ? -10.755 11.180 11.148 1.00 91.50 86 ILE A C 1
ATOM 689 O O . ILE A 1 86 ? -11.641 11.208 12.000 1.00 91.50 86 ILE A O 1
ATOM 693 N N . GLN A 1 87 ? -9.463 11.003 11.463 1.00 87.56 87 GLN A N 1
ATOM 694 C CA . GLN A 1 87 ? -8.932 10.848 12.830 1.00 87.56 87 GLN A CA 1
ATOM 695 C C . GLN A 1 87 ? -9.724 9.850 13.693 1.00 87.56 87 GLN A C 1
ATOM 697 O O . GLN A 1 87 ? -9.938 10.046 14.890 1.00 87.56 87 GLN A O 1
ATOM 702 N N . ARG A 1 88 ? -10.194 8.755 13.080 1.00 83.56 88 ARG A N 1
ATOM 703 C CA . ARG A 1 88 ? -10.998 7.749 13.780 1.00 83.56 88 ARG A CA 1
ATOM 704 C C . ARG A 1 88 ? -10.168 7.117 14.910 1.00 83.56 88 ARG A C 1
ATOM 706 O O . ARG A 1 88 ? -9.095 6.581 14.623 1.00 83.56 88 ARG A O 1
ATOM 713 N N . PRO A 1 89 ? -10.662 7.086 16.162 1.00 82.00 89 PRO A N 1
ATOM 714 C CA . PRO A 1 89 ? -9.942 6.444 17.254 1.00 82.00 89 PRO A CA 1
ATOM 715 C C . PRO A 1 89 ? -9.844 4.933 17.026 1.00 82.00 89 PRO A C 1
ATOM 717 O O . PRO A 1 89 ? -10.807 4.287 16.599 1.00 82.00 89 PRO A O 1
ATOM 720 N N . ARG A 1 90 ? -8.680 4.360 17.346 1.00 76.50 90 ARG A N 1
ATOM 721 C CA . ARG A 1 90 ? -8.496 2.907 17.358 1.00 76.50 90 ARG A CA 1
ATOM 722 C C . ARG A 1 90 ? -9.314 2.282 18.502 1.00 76.50 90 ARG A C 1
ATOM 724 O O . ARG A 1 90 ? -9.475 2.899 19.559 1.00 76.50 90 ARG A O 1
ATOM 731 N N . PRO A 1 91 ? -9.853 1.072 18.315 1.00 73.88 91 PRO A N 1
ATOM 732 C CA . PRO A 1 91 ? -10.583 0.381 19.368 1.00 73.88 91 PRO A CA 1
ATOM 733 C C . PRO A 1 91 ? -9.695 0.010 20.572 1.00 73.88 91 PRO A C 1
ATOM 735 O O . PRO A 1 91 ? -8.644 -0.600 20.420 1.00 73.88 91 PRO A O 1
ATOM 738 N N . LYS A 1 92 ? -10.166 0.322 21.789 1.00 65.00 92 LYS A N 1
ATOM 739 C CA . LYS A 1 92 ? -9.410 0.198 23.056 1.00 65.00 92 LYS A CA 1
ATOM 740 C C . LYS A 1 92 ? -9.164 -1.228 23.568 1.00 65.00 92 LYS A C 1
ATOM 742 O O . 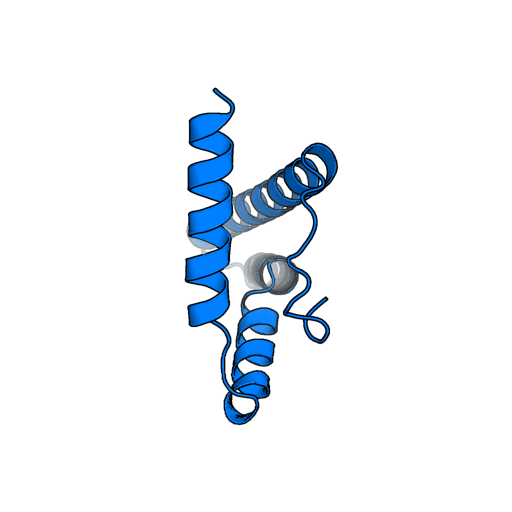LYS A 1 92 ? -8.400 -1.396 24.506 1.00 65.00 92 LYS A O 1
ATOM 747 N N . TYR A 1 93 ? -9.828 -2.250 23.027 1.00 63.97 93 TYR A N 1
ATOM 748 C CA . TYR A 1 93 ? -9.639 -3.637 23.491 1.00 63.97 93 TYR A CA 1
ATOM 749 C C . TYR A 1 93 ? -8.352 -4.280 22.954 1.00 63.97 93 TYR A C 1
ATOM 751 O O . TYR A 1 93 ? -8.061 -5.418 23.309 1.00 63.97 93 TYR A O 1
ATOM 759 N N . ASN A 1 94 ? -7.583 -3.562 22.129 1.00 60.75 94 ASN A N 1
ATOM 760 C CA . ASN A 1 94 ? -6.345 -4.044 21.536 1.00 60.75 94 ASN A CA 1
ATOM 761 C C . ASN A 1 94 ? -5.128 -3.205 21.969 1.00 60.75 94 ASN A C 1
ATOM 763 O O . ASN A 1 94 ? -4.485 -2.565 21.150 1.00 60.75 94 ASN A O 1
ATOM 767 N N . ILE A 1 95 ? -4.857 -3.159 23.279 1.00 51.19 95 ILE A N 1
ATOM 768 C CA . ILE A 1 95 ? -3.856 -2.263 23.903 1.00 51.19 95 ILE A CA 1
ATOM 769 C C . ILE A 1 95 ? -2.414 -2.576 23.454 1.00 51.19 95 ILE A C 1
ATOM 771 O O . ILE A 1 95 ? -1.561 -1.699 23.511 1.00 51.19 95 ILE A O 1
ATOM 775 N N . ASN A 1 96 ? -2.144 -3.798 22.979 1.00 49.97 96 ASN A N 1
ATOM 776 C CA . ASN A 1 96 ? -0.803 -4.213 22.544 1.00 49.97 96 ASN A CA 1
ATOM 777 C C . ASN A 1 96 ? -0.557 -4.073 21.029 1.00 49.97 96 ASN A C 1
ATOM 779 O O . ASN A 1 96 ? 0.581 -4.264 20.616 1.00 49.97 96 ASN A O 1
ATOM 783 N N . ASP A 1 97 ? -1.585 -3.737 20.239 1.00 47.44 97 ASP A N 1
ATOM 784 C CA . ASP A 1 97 ? -1.468 -3.465 18.793 1.00 47.44 97 ASP A CA 1
ATOM 785 C C . ASP A 1 97 ? -1.791 -1.979 18.480 1.00 47.44 97 ASP A C 1
ATOM 787 O O . ASP A 1 97 ? -2.167 -1.625 17.357 1.00 47.44 97 ASP A O 1
ATOM 791 N N . GLN A 1 98 ? -1.733 -1.112 19.502 1.00 40.34 98 GLN A N 1
ATOM 792 C CA . GLN A 1 98 ? -1.776 0.352 19.371 1.00 40.34 98 GLN A CA 1
ATOM 793 C C . GLN A 1 98 ? -0.367 0.917 19.236 1.00 40.34 98 GLN A C 1
ATOM 795 O O . GLN A 1 98 ? -0.236 1.883 18.451 1.00 40.34 98 GLN A O 1
#

Solvent-accessible surface area (backbone atoms only — not comparable to full-atom values): 5800 Å² total; per-residue (Å²): 116,67,68,58,55,50,50,53,52,52,50,54,51,56,52,51,65,72,65,63,73,59,80,90,52,45,66,59,51,51,52,50,52,59,70,66,30,63,69,56,51,50,53,51,43,48,50,49,41,55,50,34,62,74,68,64,51,60,67,67,60,50,52,51,38,50,53,49,46,53,51,52,51,50,50,52,51,52,55,48,52,50,49,70,71,65,61,74,80,80,72,80,91,45,76,90,82,110